Protein AF-A0A9W9ZN70-F1 (afdb_monomer_lite)

Radius of gyration: 19.19 Å; chains: 1; bounding box: 46×28×35 Å

Sequence (70 aa):
NTETKIRTSTATILHRAQLPNHKNTTKEENKALRDLKKDTSRVIMKADKGNCFVVLDRDDYEQQNGIPSC

Secondary structure (DSSP, 8-state):
-HHHHHHHHHHHHHHHSPPPSS-SS-HHHHHHHHHHHH-TTEEEEE-SSTT-EEEEEHHHHHHHTTPPP-

Structure (mmCIF, N/CA/C/O backbone):
data_AF-A0A9W9ZN70-F1
#
_entry.id   AF-A0A9W9ZN70-F1
#
loop_
_atom_site.group_PDB
_atom_site.id
_atom_site.type_symbol
_atom_site.label_atom_id
_atom_site.label_alt_id
_atom_site.label_comp_id
_atom_site.label_asym_id
_atom_site.label_entity_id
_atom_site.label_seq_id
_atom_site.pdbx_PDB_ins_code
_atom_site.Cartn_x
_atom_site.Cartn_y
_atom_site.Cartn_z
_atom_site.occupancy
_atom_site.B_iso_or_equiv
_atom_site.auth_seq_id
_atom_site.auth_comp_id
_atom_site.auth_asym_id
_atom_site.auth_atom_id
_atom_site.pdbx_PDB_model_num
ATOM 1 N N . ASN A 1 1 ? 20.000 -17.041 -24.026 1.00 63.09 1 ASN A N 1
ATOM 2 C CA . ASN A 1 1 ? 21.024 -17.204 -22.959 1.00 63.09 1 ASN A CA 1
ATOM 3 C C . ASN A 1 1 ? 21.603 -15.889 -22.440 1.00 63.09 1 ASN A C 1
ATOM 5 O O . ASN A 1 1 ? 21.825 -15.789 -21.240 1.00 63.09 1 ASN A O 1
ATOM 9 N N . THR A 1 2 ? 21.857 -14.883 -23.285 1.00 85.94 2 THR A N 1
ATOM 10 C CA . THR A 1 2 ? 22.432 -13.588 -22.859 1.00 85.94 2 THR A CA 1
ATOM 11 C C . THR A 1 2 ? 21.495 -12.770 -21.962 1.00 85.94 2 THR A C 1
ATOM 13 O O . THR A 1 2 ? 21.939 -12.254 -20.944 1.00 85.94 2 THR A O 1
ATOM 16 N N . GLU A 1 3 ? 20.193 -12.728 -22.264 1.00 88.88 3 GLU A N 1
ATOM 17 C CA . GLU A 1 3 ? 19.182 -12.043 -21.437 1.00 88.88 3 GLU A CA 1
ATOM 18 C C . GLU A 1 3 ? 19.157 -12.571 -19.992 1.00 88.88 3 GLU A C 1
ATOM 20 O O . GLU A 1 3 ? 19.239 -11.802 -19.036 1.00 88.88 3 GLU A O 1
ATOM 25 N N . THR A 1 4 ? 19.118 -13.896 -19.825 1.00 91.81 4 THR A N 1
ATOM 26 C CA . THR A 1 4 ? 19.136 -14.544 -18.507 1.00 91.81 4 THR A CA 1
ATOM 27 C C . THR A 1 4 ? 20.409 -14.204 -17.738 1.00 91.81 4 THR A C 1
ATOM 29 O O . THR A 1 4 ? 20.339 -13.911 -16.549 1.00 91.81 4 THR A O 1
ATOM 32 N N . LYS A 1 5 ? 21.568 -14.177 -18.413 1.00 93.94 5 LYS A N 1
ATOM 33 C CA . LYS A 1 5 ? 22.841 -13.786 -17.791 1.00 93.94 5 LYS A CA 1
ATOM 34 C C . LYS A 1 5 ? 22.795 -12.350 -17.268 1.00 93.94 5 LYS A C 1
ATOM 36 O O . LYS A 1 5 ? 23.177 -12.140 -16.123 1.00 93.94 5 LYS A O 1
ATOM 41 N N . ILE A 1 6 ? 22.274 -11.406 -18.059 1.00 95.44 6 ILE A N 1
ATOM 42 C CA . ILE A 1 6 ? 22.127 -9.999 -17.656 1.00 95.44 6 ILE A CA 1
ATOM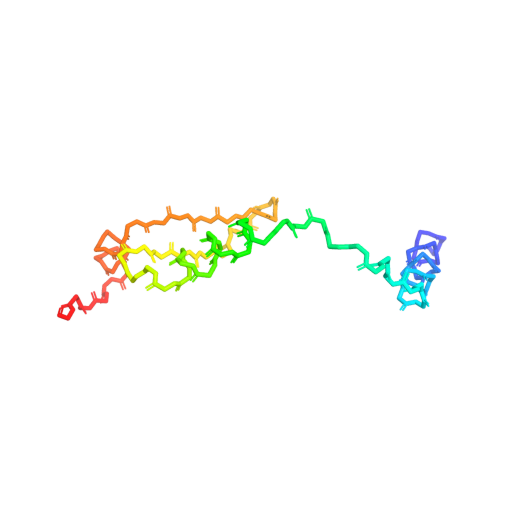 43 C C . ILE A 1 6 ? 21.194 -9.886 -16.446 1.00 95.44 6 ILE A C 1
ATOM 45 O O . ILE A 1 6 ? 21.558 -9.277 -15.442 1.00 95.44 6 ILE A O 1
ATOM 49 N N . ARG A 1 7 ? 20.020 -10.526 -16.494 1.00 94.69 7 ARG A N 1
ATOM 50 C CA . ARG A 1 7 ? 19.058 -10.527 -15.379 1.00 94.69 7 ARG A CA 1
ATOM 51 C C . ARG A 1 7 ? 19.685 -11.048 -14.090 1.00 94.69 7 ARG A C 1
ATOM 53 O O . ARG A 1 7 ? 19.578 -10.392 -13.056 1.00 94.69 7 ARG A O 1
ATOM 60 N N . THR A 1 8 ? 20.376 -12.184 -14.156 1.00 94.81 8 THR A N 1
ATOM 61 C CA . THR A 1 8 ? 21.034 -12.785 -12.992 1.00 94.81 8 THR A CA 1
ATOM 62 C C . THR A 1 8 ? 22.167 -11.908 -12.467 1.00 94.81 8 THR A C 1
ATOM 64 O O . THR A 1 8 ? 22.271 -11.719 -11.253 1.00 94.81 8 THR A O 1
ATOM 67 N N . SER A 1 9 ? 22.992 -11.320 -13.342 1.00 95.19 9 SER A N 1
ATOM 68 C CA . SER A 1 9 ? 24.062 -10.416 -12.908 1.00 95.19 9 SER A CA 1
ATOM 69 C C . SER A 1 9 ? 23.513 -9.159 -12.238 1.00 95.19 9 SER A C 1
ATOM 71 O O . SER A 1 9 ? 23.967 -8.806 -11.152 1.00 95.19 9 SER A O 1
ATOM 73 N N . THR A 1 10 ? 22.489 -8.529 -12.821 1.00 95.25 10 THR A N 1
ATOM 74 C CA . THR A 1 10 ? 21.862 -7.327 -12.261 1.00 95.25 10 THR A CA 1
ATOM 75 C C . THR A 1 10 ? 21.200 -7.635 -10.922 1.00 95.25 10 THR A C 1
ATOM 77 O O . THR A 1 10 ? 21.418 -6.910 -9.955 1.00 95.25 10 THR A O 1
ATOM 80 N N . ALA A 1 11 ? 20.466 -8.749 -10.822 1.00 93.75 11 ALA A N 1
ATOM 81 C CA . ALA A 1 11 ? 19.866 -9.190 -9.564 1.00 93.75 11 ALA A CA 1
ATOM 82 C C . ALA A 1 11 ? 20.925 -9.438 -8.480 1.00 93.75 11 ALA A C 1
ATOM 84 O O . ALA A 1 11 ? 20.739 -9.036 -7.336 1.00 93.75 11 ALA A O 1
ATOM 85 N N . THR A 1 12 ? 22.063 -10.038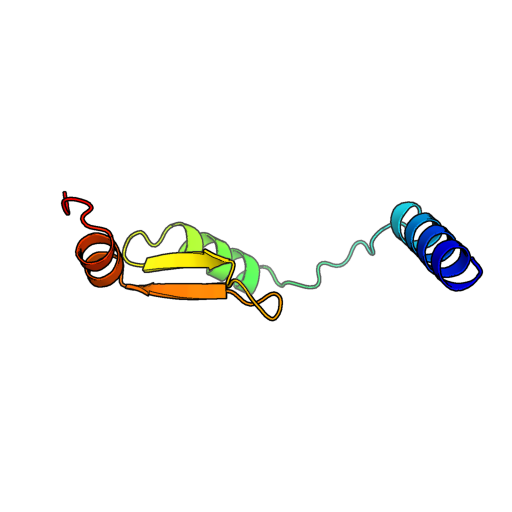 -8.842 1.00 95.19 12 THR A N 1
ATOM 86 C CA . THR A 1 12 ? 23.164 -10.295 -7.901 1.00 95.19 12 THR A CA 1
ATOM 87 C C . THR A 1 12 ? 23.781 -8.997 -7.378 1.00 95.19 12 THR A C 1
ATOM 89 O O . THR A 1 12 ? 24.060 -8.893 -6.185 1.00 95.19 12 THR A O 1
ATOM 92 N N . ILE A 1 13 ? 23.982 -8.000 -8.246 1.00 94.94 13 ILE A N 1
ATOM 93 C CA . ILE A 1 13 ? 24.507 -6.684 -7.853 1.00 94.94 13 ILE A CA 1
ATOM 94 C C . ILE A 1 13 ? 23.523 -5.982 -6.916 1.00 94.94 13 ILE A C 1
ATOM 96 O O . ILE A 1 13 ? 23.919 -5.558 -5.834 1.00 94.94 13 ILE A O 1
ATOM 100 N N . LEU A 1 14 ? 22.244 -5.913 -7.296 1.00 92.00 14 LEU A N 1
ATOM 101 C CA . LEU A 1 14 ? 21.203 -5.282 -6.481 1.00 92.00 14 LEU A CA 1
ATOM 102 C C . LEU A 1 14 ? 21.051 -5.961 -5.119 1.00 92.00 14 LEU A C 1
ATOM 104 O O . LEU A 1 14 ? 20.888 -5.277 -4.116 1.00 92.00 14 LEU A O 1
ATOM 108 N N . HIS A 1 15 ? 21.148 -7.291 -5.065 1.00 90.00 15 HIS A N 1
ATOM 109 C CA . HIS A 1 15 ? 21.022 -8.022 -3.808 1.00 90.00 15 HIS A CA 1
ATOM 110 C C . HIS A 1 15 ? 22.197 -7.766 -2.851 1.00 90.00 15 HIS A C 1
ATOM 112 O O . HIS A 1 15 ? 22.009 -7.775 -1.636 1.00 90.00 15 HIS A O 1
ATOM 118 N N . ARG A 1 16 ? 23.402 -7.539 -3.388 1.00 92.56 16 ARG A N 1
ATOM 119 C CA . ARG A 1 16 ? 24.615 -7.253 -2.604 1.00 92.56 16 ARG A CA 1
ATOM 120 C C . ARG A 1 16 ? 24.773 -5.775 -2.251 1.00 92.56 16 ARG A C 1
ATOM 122 O O . ARG A 1 16 ? 25.536 -5.455 -1.343 1.00 92.56 16 ARG A O 1
ATOM 129 N N . ALA A 1 17 ? 24.106 -4.883 -2.978 1.00 90.19 17 ALA A N 1
ATOM 130 C CA . ALA A 1 17 ? 24.160 -3.455 -2.720 1.00 90.19 17 ALA A CA 1
ATOM 131 C C . ALA A 1 17 ? 23.518 -3.133 -1.362 1.00 90.19 17 ALA A C 1
ATOM 133 O O . ALA A 1 17 ? 22.428 -3.606 -1.042 1.00 90.19 17 ALA A O 1
ATOM 134 N N . GLN A 1 18 ? 24.192 -2.309 -0.560 1.00 83.81 18 GLN A N 1
ATOM 135 C CA . GLN A 1 18 ? 23.604 -1.798 0.674 1.00 83.81 18 GLN A CA 1
ATOM 136 C C . GLN A 1 18 ? 22.528 -0.773 0.325 1.00 83.81 18 GLN A C 1
ATOM 138 O O . GLN A 1 18 ? 22.765 0.147 -0.463 1.00 83.81 18 GLN A O 1
ATOM 143 N N . LEU A 1 19 ? 21.340 -0.937 0.909 1.00 81.88 19 LEU A N 1
ATOM 144 C CA . LEU A 1 19 ? 20.281 0.051 0.766 1.00 81.88 19 LEU A CA 1
ATOM 145 C C . LEU A 1 19 ? 20.731 1.371 1.405 1.00 81.88 19 LEU A C 1
ATOM 147 O O . LEU A 1 19 ? 21.332 1.348 2.482 1.00 81.88 19 LEU A O 1
ATOM 151 N N . PRO A 1 20 ? 20.442 2.522 0.777 1.00 83.56 20 PRO A N 1
ATOM 152 C CA . PRO A 1 20 ? 20.708 3.806 1.397 1.00 83.56 20 PRO A CA 1
ATOM 153 C C . PRO A 1 20 ? 20.034 3.904 2.770 1.00 83.56 20 PRO A C 1
ATOM 155 O O . PRO A 1 20 ? 18.899 3.469 2.952 1.00 83.56 20 PRO A O 1
ATOM 158 N N . ASN A 1 21 ? 20.712 4.531 3.733 1.00 77.3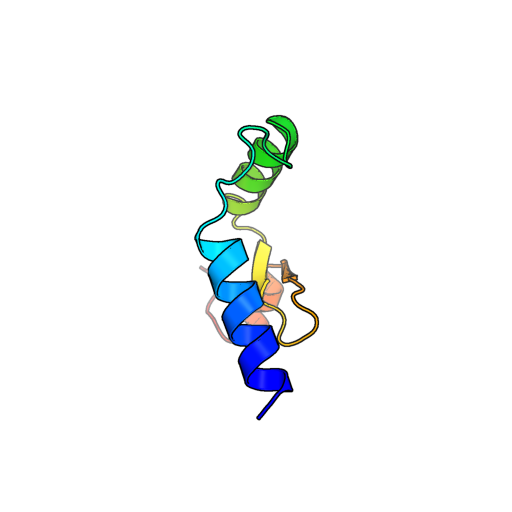8 21 ASN A N 1
ATOM 159 C CA . ASN A 1 21 ? 20.170 4.710 5.086 1.00 77.38 21 ASN A CA 1
ATOM 160 C C . ASN A 1 21 ? 18.948 5.646 5.135 1.00 77.38 21 ASN A C 1
ATOM 162 O O . ASN A 1 21 ? 18.248 5.695 6.148 1.00 77.38 21 ASN A O 1
ATOM 166 N N . HIS A 1 22 ? 18.693 6.407 4.067 1.00 80.25 22 HIS A N 1
ATOM 167 C CA . HIS A 1 22 ? 17.511 7.249 3.976 1.00 80.25 22 HIS A CA 1
ATOM 168 C C . HIS A 1 22 ? 16.301 6.415 3.551 1.00 80.25 22 HIS A C 1
ATOM 170 O O . HIS A 1 22 ? 16.364 5.594 2.639 1.00 80.25 22 HIS A O 1
ATOM 176 N N . LYS A 1 23 ? 15.174 6.635 4.226 1.00 83.19 23 LYS A N 1
ATOM 177 C CA . LYS A 1 23 ? 13.905 6.018 3.849 1.00 83.19 23 LYS A CA 1
ATOM 178 C C . LYS A 1 23 ? 13.253 6.874 2.771 1.00 83.19 23 LYS A C 1
AT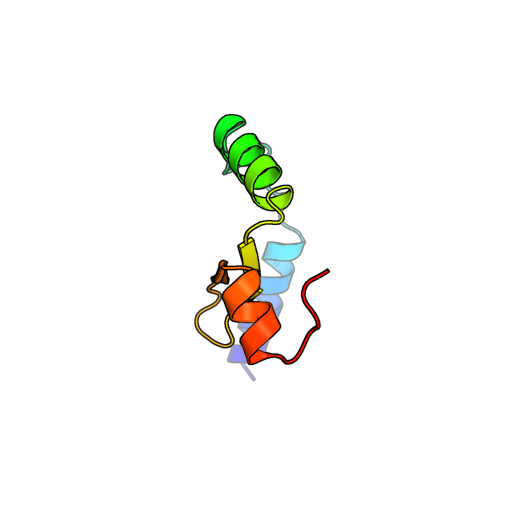OM 180 O O . LYS A 1 23 ? 13.151 8.083 2.941 1.00 83.19 23 LYS A O 1
ATOM 185 N N . ASN A 1 24 ? 12.746 6.233 1.720 1.00 87.12 24 ASN A N 1
ATOM 186 C CA . ASN A 1 24 ? 11.956 6.906 0.680 1.00 87.12 24 ASN A CA 1
ATOM 187 C C . ASN A 1 24 ? 10.600 7.411 1.195 1.00 87.12 24 ASN A C 1
ATOM 189 O O . ASN A 1 24 ? 9.943 8.192 0.526 1.00 87.12 24 ASN A O 1
ATOM 193 N N . THR A 1 25 ? 10.184 6.940 2.370 1.00 89.31 25 THR A N 1
ATOM 194 C CA . THR A 1 25 ? 8.943 7.328 3.040 1.00 89.31 25 THR A CA 1
ATOM 195 C C . THR A 1 25 ? 9.254 8.120 4.302 1.00 89.31 25 THR A C 1
ATOM 197 O O . THR A 1 25 ? 10.018 7.656 5.161 1.00 89.31 25 THR A O 1
ATOM 200 N N . THR A 1 26 ? 8.596 9.257 4.449 1.00 91.62 26 THR A N 1
ATOM 201 C CA . THR A 1 26 ? 8.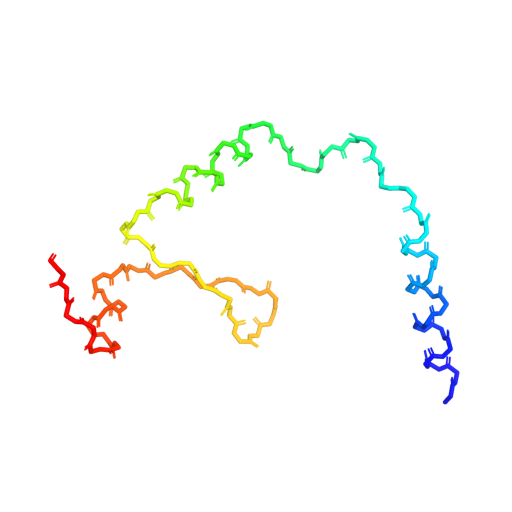575 10.100 5.646 1.00 91.62 26 THR A CA 1
ATOM 202 C C . THR A 1 26 ? 7.912 9.394 6.837 1.00 91.62 26 THR A C 1
ATOM 204 O O . THR A 1 26 ? 7.354 8.292 6.730 1.00 91.62 26 THR A O 1
ATOM 207 N N . LYS A 1 27 ? 7.998 9.995 8.030 1.00 91.50 27 LYS A N 1
ATOM 208 C CA . LYS A 1 27 ? 7.353 9.437 9.233 1.00 91.50 27 LYS A CA 1
ATOM 209 C C . LYS A 1 27 ? 5.835 9.540 9.130 1.00 91.50 27 LYS A C 1
ATOM 211 O O . LYS A 1 27 ? 5.129 8.639 9.576 1.00 91.50 27 LYS A O 1
ATOM 216 N N . GLU A 1 28 ? 5.367 10.616 8.523 1.00 93.12 28 GLU A N 1
ATOM 217 C CA . GLU A 1 28 ? 3.975 10.965 8.298 1.00 93.12 28 GLU A CA 1
ATOM 218 C C . GLU A 1 28 ? 3.334 9.962 7.337 1.00 93.12 28 GLU A C 1
ATOM 220 O O . GLU A 1 28 ? 2.301 9.385 7.666 1.00 93.12 28 GLU A O 1
ATOM 225 N N . GLU A 1 29 ? 4.001 9.645 6.223 1.00 93.19 29 GLU A N 1
ATOM 226 C CA . GLU A 1 29 ? 3.557 8.593 5.298 1.00 93.19 29 GLU A CA 1
ATOM 227 C C . GLU A 1 29 ? 3.541 7.220 5.973 1.00 93.19 29 GLU A C 1
ATOM 229 O O . GLU A 1 29 ? 2.571 6.479 5.851 1.00 93.19 29 GLU A O 1
ATOM 234 N N . ASN A 1 30 ? 4.574 6.879 6.751 1.00 92.50 30 ASN A N 1
ATOM 235 C CA . ASN A 1 30 ? 4.582 5.620 7.500 1.00 92.50 30 ASN A CA 1
ATOM 236 C C . ASN A 1 30 ? 3.443 5.537 8.520 1.00 92.50 30 ASN A C 1
ATOM 238 O O . ASN A 1 30 ? 2.875 4.463 8.727 1.00 92.50 30 ASN A O 1
ATOM 242 N N . LYS A 1 31 ? 3.115 6.650 9.180 1.00 94.69 31 LYS A N 1
ATOM 243 C CA . LYS A 1 31 ? 1.978 6.728 10.094 1.00 94.69 31 LYS A CA 1
ATOM 244 C C . LYS A 1 31 ? 0.670 6.533 9.328 1.00 94.69 31 LYS A C 1
ATOM 246 O O . LYS A 1 31 ? -0.102 5.663 9.710 1.00 94.69 31 LYS A O 1
ATOM 251 N N . ALA A 1 32 ? 0.481 7.244 8.218 1.00 92.12 32 ALA A N 1
ATOM 252 C CA . ALA A 1 32 ? -0.692 7.099 7.363 1.00 92.12 32 ALA A CA 1
ATOM 253 C C . ALA A 1 32 ? -0.867 5.652 6.868 1.00 92.12 32 ALA A C 1
ATOM 255 O O . ALA A 1 32 ? -1.959 5.106 6.965 1.00 92.12 32 ALA A O 1
ATOM 256 N N . LEU A 1 33 ? 0.210 4.986 6.436 1.00 90.75 33 LEU A N 1
ATOM 257 C CA . LEU A 1 33 ? 0.182 3.573 6.035 1.00 90.75 33 LEU A CA 1
ATOM 258 C C . LEU A 1 33 ? -0.188 2.638 7.194 1.00 90.75 33 LEU A C 1
ATOM 260 O O . LEU A 1 33 ? -0.916 1.664 7.006 1.00 90.75 33 LEU A O 1
ATOM 264 N N . ARG A 1 34 ? 0.317 2.907 8.403 1.00 91.50 34 ARG A N 1
ATOM 265 C CA . ARG A 1 34 ? -0.013 2.121 9.600 1.00 91.50 34 ARG A CA 1
ATOM 266 C C . ARG A 1 34 ? -1.460 2.304 10.025 1.00 91.50 34 ARG A C 1
ATOM 268 O O . ARG A 1 34 ? -2.077 1.326 10.430 1.00 91.50 34 ARG A O 1
ATOM 275 N N . ASP A 1 35 ? -1.970 3.523 9.952 1.00 93.12 35 ASP A N 1
ATOM 276 C CA . ASP A 1 35 ? -3.351 3.833 10.304 1.00 93.12 35 ASP A CA 1
ATOM 277 C C . ASP A 1 35 ? -4.306 3.252 9.253 1.00 93.12 35 ASP A C 1
ATOM 279 O O . ASP A 1 35 ? -5.261 2.576 9.620 1.00 93.12 35 ASP A O 1
ATOM 283 N N . LEU A 1 36 ? -3.957 3.343 7.965 1.00 89.19 36 LEU A N 1
ATOM 284 C CA . LEU A 1 36 ? -4.673 2.674 6.876 1.00 89.19 36 LEU A CA 1
ATOM 285 C C . LEU A 1 36 ? -4.707 1.147 7.047 1.00 89.19 36 LEU A C 1
ATOM 287 O O . LEU A 1 36 ? -5.717 0.521 6.767 1.00 89.19 36 LEU A O 1
ATOM 291 N N . LYS A 1 37 ? -3.628 0.526 7.543 1.00 87.12 37 LYS A N 1
ATOM 292 C CA . LYS A 1 37 ? -3.603 -0.922 7.819 1.00 87.12 37 LYS A CA 1
ATOM 293 C C . LYS A 1 37 ? -4.503 -1.330 8.996 1.00 87.12 37 LYS A C 1
ATOM 295 O O . LYS A 1 37 ? -4.903 -2.488 9.073 1.00 87.12 37 LYS A O 1
ATOM 300 N N . LYS A 1 38 ? -4.753 -0.423 9.944 1.00 89.81 38 LYS A N 1
ATOM 301 C CA . LYS A 1 38 ? -5.644 -0.671 11.090 1.00 89.81 38 LYS A CA 1
ATOM 302 C C . LYS A 1 38 ? -7.110 -0.448 10.746 1.00 89.81 38 LYS A C 1
ATOM 304 O O . LYS A 1 38 ? -7.960 -0.929 11.486 1.00 89.81 38 LYS A O 1
ATOM 309 N N . ASP A 1 39 ? -7.387 0.305 9.688 1.00 90.94 39 ASP A N 1
ATOM 310 C CA . ASP A 1 39 ? -8.739 0.552 9.218 1.00 90.94 39 ASP A CA 1
ATOM 311 C C . ASP A 1 39 ? -9.373 -0.765 8.756 1.00 90.94 39 ASP A C 1
ATOM 313 O O . ASP A 1 39 ? -8.995 -1.339 7.736 1.00 90.94 39 ASP A O 1
ATOM 317 N N . THR A 1 40 ? -10.316 -1.271 9.548 1.00 87.50 40 THR A N 1
ATOM 318 C CA . THR A 1 40 ? -11.027 -2.512 9.249 1.00 87.50 40 THR A CA 1
ATOM 319 C C . THR A 1 40 ? -12.191 -2.301 8.295 1.00 87.50 40 THR A C 1
ATOM 321 O O . THR A 1 40 ? -12.675 -3.299 7.777 1.00 87.50 40 THR A O 1
ATOM 324 N N . SER A 1 41 ? -12.617 -1.057 8.036 1.00 91.25 41 SER A N 1
ATOM 325 C CA . SER A 1 41 ? -13.733 -0.745 7.124 1.00 91.25 41 SER A CA 1
ATOM 326 C C . SER A 1 41 ? -13.397 -0.989 5.652 1.00 91.25 41 SER A C 1
ATOM 328 O O . SER A 1 41 ? -14.279 -1.019 4.803 1.00 91.25 41 SER A O 1
ATOM 330 N N . ARG A 1 42 ? -12.112 -1.183 5.336 1.00 89.19 42 ARG A N 1
ATOM 331 C CA . ARG A 1 42 ? -11.615 -1.340 3.972 1.00 89.19 42 ARG A CA 1
ATOM 332 C C . ARG A 1 42 ? -10.804 -2.611 3.813 1.00 89.19 42 ARG A C 1
ATOM 334 O O . ARG A 1 42 ? -10.015 -2.988 4.678 1.00 89.19 42 ARG A O 1
ATOM 341 N N . VAL A 1 43 ? -10.944 -3.237 2.653 1.00 89.00 43 VAL A N 1
ATOM 342 C CA . VAL A 1 43 ? -10.149 -4.394 2.245 1.00 89.00 43 VAL A CA 1
ATOM 343 C C . VAL A 1 43 ? -9.113 -3.931 1.229 1.00 89.00 43 VAL A C 1
ATOM 345 O O . VAL A 1 43 ? -9.448 -3.380 0.183 1.00 89.00 43 VAL A O 1
ATOM 348 N N . ILE A 1 44 ? -7.833 -4.149 1.542 1.00 90.44 44 ILE A N 1
ATOM 349 C CA . ILE A 1 44 ? -6.709 -3.816 0.661 1.00 90.44 44 ILE A CA 1
ATOM 350 C C . ILE A 1 44 ? -6.058 -5.113 0.195 1.00 90.44 44 ILE A C 1
ATOM 352 O O . ILE A 1 44 ? -5.550 -5.883 1.011 1.00 90.44 44 ILE A O 1
ATOM 356 N N . MET A 1 45 ? -6.029 -5.343 -1.117 1.00 89.44 45 MET A N 1
ATOM 357 C CA . MET A 1 45 ? -5.448 -6.552 -1.703 1.00 89.44 45 MET A CA 1
ATOM 358 C C . MET A 1 45 ? -4.600 -6.264 -2.935 1.00 89.44 45 MET A C 1
ATOM 360 O O . MET A 1 45 ? -4.697 -5.210 -3.563 1.00 89.44 45 MET A O 1
ATOM 364 N N . LYS A 1 46 ? -3.722 -7.214 -3.264 1.00 90.81 46 LYS A N 1
ATOM 365 C CA . LYS A 1 46 ? -2.929 -7.173 -4.493 1.00 90.81 46 LYS A CA 1
ATOM 366 C C . LYS A 1 46 ? -3.869 -7.281 -5.689 1.00 90.81 46 LYS A C 1
ATOM 368 O O . LYS A 1 46 ? -4.678 -8.198 -5.739 1.00 90.81 46 LYS A O 1
ATOM 373 N N . ALA A 1 47 ? -3.730 -6.372 -6.647 1.00 90.19 47 ALA A N 1
ATOM 374 C CA . ALA A 1 47 ? -4.384 -6.525 -7.936 1.00 90.19 47 ALA A CA 1
ATOM 375 C C . ALA A 1 47 ? -3.664 -7.603 -8.759 1.00 90.19 47 ALA A C 1
ATOM 377 O O . ALA A 1 47 ? -2.443 -7.756 -8.662 1.00 90.19 47 ALA A O 1
ATOM 378 N N . ASP A 1 48 ? -4.395 -8.280 -9.641 1.00 88.88 48 ASP A N 1
ATOM 379 C CA . ASP A 1 48 ? -3.819 -9.299 -10.529 1.00 88.88 48 ASP A CA 1
ATOM 380 C C . ASP A 1 48 ? -2.820 -8.720 -11.543 1.00 88.88 48 ASP A C 1
ATOM 382 O O . ASP A 1 48 ? -1.990 -9.437 -12.103 1.00 88.88 48 ASP A O 1
ATOM 386 N N . LYS A 1 49 ? -2.901 -7.412 -11.817 1.00 87.69 49 LYS A N 1
ATOM 387 C CA . LYS A 1 49 ? -2.128 -6.737 -12.866 1.00 87.69 49 LYS A CA 1
ATOM 388 C C . LYS A 1 49 ? -1.480 -5.447 -12.359 1.00 87.69 49 LYS A C 1
ATOM 390 O O . LYS A 1 49 ? -1.989 -4.777 -11.465 1.00 87.69 49 LYS A O 1
ATOM 395 N N . GLY A 1 50 ? -0.346 -5.090 -12.966 1.00 84.19 50 GLY A N 1
ATOM 396 C CA . GLY A 1 50 ? 0.272 -3.762 -12.839 1.00 84.19 50 GLY A CA 1
ATOM 397 C C . GLY A 1 50 ? 1.066 -3.486 -11.558 1.00 84.19 50 GLY A C 1
ATOM 398 O O . GLY A 1 50 ? 1.497 -2.356 -11.367 1.00 84.19 50 GLY A O 1
ATOM 399 N N . ASN A 1 51 ? 1.283 -4.484 -10.688 1.00 86.75 51 ASN A N 1
ATOM 400 C CA . ASN A 1 51 ? 1.827 -4.260 -9.337 1.00 86.75 51 ASN A CA 1
ATOM 401 C C . ASN A 1 51 ? 1.027 -3.184 -8.569 1.00 86.75 51 ASN A C 1
ATOM 403 O O . ASN A 1 51 ? 1.581 -2.378 -7.822 1.00 86.75 51 ASN A O 1
ATOM 407 N N . CYS A 1 52 ? -0.286 -3.166 -8.799 1.00 89.50 52 CYS A N 1
ATOM 408 C CA . CYS A 1 52 ? -1.229 -2.254 -8.174 1.00 89.50 52 CYS A CA 1
ATOM 409 C C . CYS A 1 52 ? -1.906 -2.910 -6.964 1.00 89.50 52 CYS A C 1
ATOM 411 O O . CYS A 1 52 ? -1.801 -4.120 -6.735 1.00 89.50 52 CYS A O 1
ATOM 413 N N . PHE A 1 53 ? -2.633 -2.095 -6.208 1.00 89.00 53 PHE A N 1
ATOM 414 C CA . PHE A 1 53 ? -3.475 -2.539 -5.104 1.00 89.00 53 PHE A CA 1
ATOM 415 C C . PHE A 1 53 ? -4.918 -2.123 -5.367 1.00 89.00 53 PHE A C 1
ATOM 417 O O . PHE A 1 53 ? -5.160 -1.040 -5.899 1.00 89.00 53 PHE A O 1
ATOM 424 N N . VAL A 1 54 ? -5.857 -2.985 -4.988 1.00 88.31 54 VAL A N 1
ATOM 425 C CA . VAL A 1 54 ? -7.289 -2.682 -4.983 1.00 88.31 54 VAL A CA 1
ATOM 426 C C . VAL A 1 54 ? -7.682 -2.335 -3.553 1.00 88.31 54 VAL A C 1
ATOM 428 O O . VAL A 1 54 ? -7.287 -3.036 -2.619 1.00 88.31 54 VAL A O 1
ATOM 431 N N . VAL A 1 55 ? -8.433 -1.248 -3.398 1.00 90.06 55 VAL A N 1
ATOM 432 C CA . VAL A 1 55 ? -9.040 -0.835 -2.131 1.00 90.06 55 VAL A CA 1
ATOM 433 C C . VAL A 1 55 ? -10.546 -0.935 -2.309 1.00 90.06 55 VAL A C 1
ATOM 435 O O . VAL A 1 55 ? -11.101 -0.261 -3.175 1.00 90.06 55 VAL A O 1
ATOM 438 N N . LEU A 1 56 ? -11.178 -1.798 -1.524 1.00 90.25 56 LEU A N 1
ATOM 439 C CA . LEU A 1 56 ? -12.616 -2.054 -1.552 1.00 90.25 56 LEU A CA 1
ATOM 440 C C . LEU A 1 56 ? -13.222 -1.688 -0.204 1.00 90.25 56 LEU A C 1
ATOM 442 O O . LEU A 1 56 ? -12.539 -1.750 0.824 1.00 90.25 56 LEU A O 1
ATOM 446 N N . ASP A 1 57 ? -14.497 -1.320 -0.217 1.00 91.88 57 ASP A N 1
ATOM 447 C CA . ASP A 1 57 ? -15.287 -1.309 1.006 1.00 91.88 57 ASP A CA 1
ATOM 448 C C . ASP A 1 57 ? -15.435 -2.744 1.529 1.00 91.88 57 ASP A C 1
ATOM 450 O O . ASP A 1 57 ? -15.501 -3.699 0.743 1.00 91.88 57 ASP A O 1
ATOM 454 N N . ARG A 1 58 ? -15.396 -2.914 2.852 1.00 89.94 58 ARG A N 1
ATOM 455 C CA . ARG A 1 58 ? -15.464 -4.242 3.455 1.00 89.94 58 ARG A CA 1
ATOM 456 C C . ARG A 1 58 ? -16.820 -4.896 3.226 1.00 89.94 58 ARG A C 1
ATOM 458 O O . ARG A 1 58 ? -16.834 -6.081 2.899 1.00 89.94 58 ARG A O 1
ATOM 465 N N . ASP A 1 59 ? -17.910 -4.153 3.363 1.00 90.94 59 ASP A N 1
ATOM 466 C CA . ASP A 1 59 ? -19.257 -4.721 3.322 1.00 90.94 59 ASP A CA 1
ATOM 467 C C . ASP A 1 59 ? -19.571 -5.223 1.907 1.00 90.94 59 ASP A C 1
ATOM 469 O O . ASP A 1 59 ? -19.998 -6.366 1.722 1.00 90.94 59 ASP A O 1
ATOM 473 N N . ASP A 1 60 ? -19.238 -4.413 0.897 1.00 89.19 60 ASP A N 1
ATOM 474 C CA . ASP A 1 60 ? -19.352 -4.786 -0.517 1.00 89.19 60 ASP A CA 1
ATOM 475 C C . ASP A 1 60 ? -18.511 -6.032 -0.839 1.00 89.19 60 ASP A C 1
ATOM 477 O O . ASP A 1 60 ? -18.957 -6.951 -1.534 1.00 89.19 60 ASP A O 1
ATOM 481 N N . TYR A 1 61 ? -17.280 -6.085 -0.316 1.00 89.06 61 TYR A N 1
ATOM 482 C CA . TYR A 1 61 ? -16.382 -7.215 -0.524 1.00 89.06 61 TYR A CA 1
ATOM 483 C C . TYR A 1 61 ? -16.912 -8.497 0.130 1.00 89.06 61 TYR A C 1
ATOM 485 O O . TYR A 1 61 ? -16.902 -9.557 -0.500 1.00 89.06 61 TYR A O 1
ATOM 493 N N . GLU A 1 62 ? -17.367 -8.429 1.379 1.00 88.81 62 GLU A N 1
ATOM 494 C CA . GLU A 1 62 ? -17.899 -9.584 2.103 1.00 88.81 62 GLU A CA 1
ATOM 495 C C . GLU A 1 62 ? -19.182 -10.105 1.441 1.00 88.81 62 GLU A C 1
ATOM 497 O O . GLU A 1 62 ? -19.283 -11.308 1.186 1.00 88.81 62 GLU A O 1
ATOM 502 N N . GLN A 1 63 ? -20.089 -9.210 1.031 1.00 89.06 63 GLN A N 1
ATOM 503 C CA . GLN A 1 63 ? -21.296 -9.568 0.284 1.00 89.06 63 GLN A CA 1
ATOM 504 C C . GLN A 1 63 ? -20.969 -10.270 -1.041 1.00 89.06 63 GLN A C 1
ATOM 506 O O . GLN A 1 63 ? -21.529 -11.329 -1.332 1.00 89.06 63 GLN A O 1
ATOM 511 N N . GLN A 1 64 ? -20.050 -9.717 -1.840 1.00 86.25 64 GLN A N 1
ATOM 512 C CA . GLN A 1 64 ? -19.680 -10.295 -3.135 1.00 86.25 64 GLN A CA 1
ATOM 513 C C . GLN A 1 64 ? -19.032 -11.680 -2.995 1.00 86.25 64 GLN A C 1
ATOM 515 O O . GLN A 1 64 ? -19.196 -12.533 -3.868 1.00 86.25 64 GLN A O 1
ATOM 520 N N . ASN A 1 65 ? -18.305 -11.910 -1.900 1.00 83.44 65 ASN A N 1
ATOM 521 C CA . ASN A 1 65 ? -17.603 -13.166 -1.644 1.00 83.44 65 ASN A CA 1
ATOM 522 C C . ASN A 1 65 ? -18.395 -14.140 -0.754 1.00 83.44 65 ASN A C 1
ATOM 524 O O . ASN A 1 65 ? -17.865 -15.189 -0.387 1.00 83.44 65 ASN A O 1
ATOM 528 N N . GLY A 1 66 ? -19.652 -13.824 -0.417 1.00 77.69 66 GLY A N 1
ATOM 529 C CA . GLY A 1 66 ? -20.514 -14.678 0.405 1.00 77.69 66 GLY A CA 1
ATOM 530 C C . GLY A 1 66 ? -19.993 -14.894 1.829 1.00 77.69 66 GLY A C 1
ATOM 531 O O . GLY A 1 66 ? -20.302 -15.911 2.450 1.00 77.69 66 GLY A O 1
ATOM 532 N N . ILE A 1 67 ? -19.179 -13.966 2.335 1.00 75.69 67 ILE A N 1
ATOM 533 C CA . ILE A 1 67 ? -18.682 -13.979 3.708 1.00 75.69 67 ILE A CA 1
ATOM 534 C C . ILE A 1 67 ? -19.776 -13.345 4.577 1.00 75.69 67 ILE A C 1
ATOM 536 O O . ILE A 1 67 ? -20.199 -12.229 4.279 1.00 75.69 67 ILE A O 1
ATOM 540 N N . PRO A 1 68 ? -20.276 -14.025 5.623 1.00 62.00 68 PRO A N 1
ATOM 541 C CA . PRO A 1 68 ? -21.244 -13.413 6.519 1.00 62.00 68 PRO A CA 1
ATOM 542 C C . PRO A 1 68 ? -20.585 -12.232 7.242 1.00 62.00 68 PRO A C 1
ATOM 544 O O . PRO A 1 68 ? -19.603 -12.420 7.963 1.00 62.00 68 PRO A O 1
ATOM 547 N N . SER A 1 69 ? -21.130 -11.030 7.039 1.00 60.97 69 SER A N 1
ATOM 548 C CA . SER A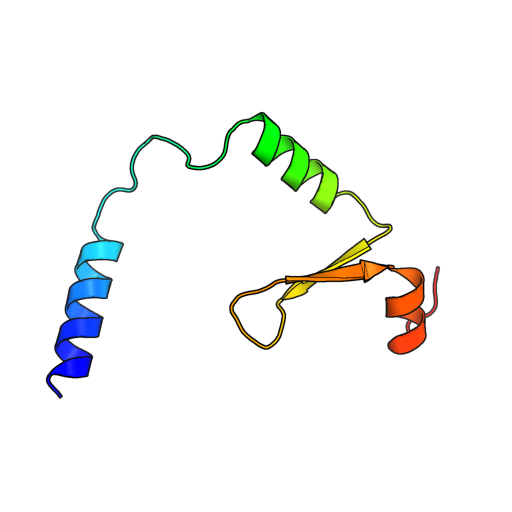 1 69 ? -20.769 -9.841 7.812 1.00 60.97 69 SER A CA 1
ATOM 549 C C . SER A 1 69 ? -21.091 -10.098 9.287 1.00 60.97 69 SER A C 1
ATOM 551 O O . SER A 1 69 ? -22.194 -10.561 9.598 1.00 60.97 69 SER A O 1
ATOM 553 N N . CYS A 1 70 ? -20.121 -9.861 10.171 1.00 56.38 70 CYS A N 1
ATOM 554 C CA . CYS A 1 70 ? -20.213 -10.163 11.604 1.00 56.38 70 CYS A CA 1
ATOM 555 C C . CYS A 1 70 ? -20.956 -9.067 12.369 1.00 56.38 70 CYS A C 1
ATOM 557 O O . CYS A 1 70 ? -20.617 -7.884 12.141 1.00 56.38 70 CYS A O 1
#

InterPro domains:
  IPR059466 Domain of unknown function DUF8422 [PF28514] (20-64)

Organism: NCBI:txid174260

pLDDT: mean 87.7, std 7.91, range [56.38, 95.44]

Foldseek 3Di:
DVVVVVVVVVVVCVVPDDDDPDDPDDPVRVVVVVVVVVPPQWDWDQDPDDRDIDIGGPVVVCVVVVNDDD